Protein AF-A0A380ZWI3-F1 (afdb_monomer)

Nearest PDB structures (foldseek):
  6qzl-assembly1_D  TM=3.560E-01  e=4.349E-01  Homo sapiens
  6m8s-assembly1_M  TM=3.109E-01  e=1.400E+00  Homo sapiens
  6m8s-assembly1_B  TM=2.842E-01  e=1.320E+00  Homo sapiens
  6m8s-assembly1_A  TM=3.270E-01  e=2.822E+00  Homo sapiens

Organism: NCBI:txid1015

Structure (mmCIF, N/CA/C/O backbone):
data_AF-A0A380ZWI3-F1
#
_entry.id   AF-A0A380ZWI3-F1
#
loop_
_atom_site.group_PDB
_atom_site.id
_atom_site.type_symbol
_atom_site.label_atom_id
_atom_site.label_alt_id
_atom_site.label_comp_id
_atom_site.label_asym_id
_atom_site.label_entity_id
_atom_site.label_seq_id
_atom_site.pdbx_PDB_ins_code
_atom_site.Cartn_x
_atom_site.Cartn_y
_atom_site.Cartn_z
_atom_site.occupancy
_atom_site.B_iso_or_equiv
_atom_site.auth_seq_id
_atom_site.auth_comp_id
_atom_site.auth_asym_id
_atom_site.auth_atom_id
_atom_site.pdbx_PDB_model_num
ATOM 1 N N . MET A 1 1 ? -10.426 10.062 2.023 1.00 83.25 1 MET A N 1
ATOM 2 C CA . MET A 1 1 ? -9.039 9.605 2.201 1.00 83.25 1 MET A CA 1
ATOM 3 C C . MET A 1 1 ? -9.000 8.115 1.858 1.00 83.25 1 MET A C 1
ATOM 5 O O . MET A 1 1 ? -9.994 7.435 2.125 1.00 83.25 1 MET A O 1
ATOM 9 N N . ILE A 1 2 ? -7.987 7.664 1.116 1.00 90.75 2 ILE A N 1
ATOM 10 C CA . ILE A 1 2 ? -8.021 6.385 0.390 1.00 90.75 2 ILE A CA 1
ATOM 11 C C . ILE A 1 2 ? -7.850 5.175 1.313 1.00 90.75 2 ILE A C 1
ATOM 13 O O . ILE A 1 2 ? -8.542 4.178 1.139 1.00 90.75 2 ILE A O 1
ATOM 17 N N . ILE A 1 3 ? -7.009 5.259 2.343 1.00 92.19 3 ILE A N 1
ATOM 18 C CA . ILE A 1 3 ? -6.657 4.112 3.191 1.00 92.19 3 ILE A CA 1
ATOM 19 C C . ILE A 1 3 ? -7.866 3.674 4.014 1.00 92.19 3 ILE A C 1
ATOM 21 O O . ILE A 1 3 ? -8.219 2.496 4.008 1.00 92.19 3 ILE A O 1
ATOM 25 N N . LYS A 1 4 ? -8.584 4.618 4.641 1.00 93.38 4 LYS A N 1
ATOM 26 C CA . LYS A 1 4 ? -9.849 4.318 5.339 1.00 93.38 4 LYS A CA 1
ATOM 27 C C . LYS A 1 4 ? -10.883 3.697 4.409 1.00 93.38 4 LYS A C 1
ATOM 29 O O . LYS A 1 4 ? -11.631 2.814 4.826 1.00 93.38 4 LYS A O 1
ATOM 34 N N . LYS A 1 5 ? -10.947 4.168 3.159 1.00 93.56 5 LYS A N 1
ATOM 35 C CA . LYS A 1 5 ? -11.856 3.614 2.153 1.00 93.56 5 LYS A CA 1
ATOM 36 C C . LYS A 1 5 ? -11.500 2.157 1.859 1.00 93.56 5 LYS A C 1
ATOM 38 O O . LYS A 1 5 ? -12.386 1.315 1.961 1.00 93.56 5 LYS A O 1
ATOM 43 N N . LEU A 1 6 ? -10.230 1.864 1.577 1.00 92.06 6 LEU A N 1
ATOM 44 C CA . LEU A 1 6 ? -9.763 0.510 1.275 1.00 92.06 6 LEU A CA 1
ATOM 45 C C . LEU A 1 6 ? -9.996 -0.461 2.442 1.00 92.06 6 LEU A C 1
ATOM 47 O O . LEU A 1 6 ? -10.486 -1.565 2.219 1.00 92.06 6 LEU A O 1
ATOM 51 N N . ILE A 1 7 ? -9.731 -0.028 3.682 1.00 91.88 7 ILE A N 1
ATOM 52 C CA . ILE A 1 7 ? -10.009 -0.815 4.897 1.00 91.88 7 ILE A CA 1
ATOM 53 C C . ILE A 1 7 ? -11.506 -1.126 5.006 1.00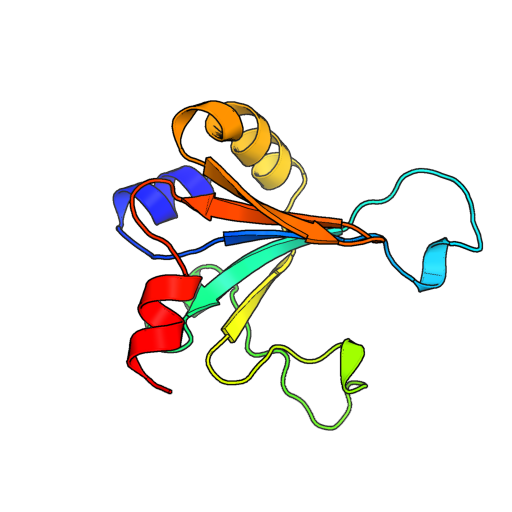 91.88 7 ILE A C 1
ATOM 55 O O . ILE A 1 7 ? -11.890 -2.284 5.166 1.00 91.88 7 ILE A O 1
ATOM 59 N N . ARG A 1 8 ? -12.368 -0.109 4.875 1.00 92.62 8 ARG A N 1
ATOM 60 C CA . ARG A 1 8 ? -13.828 -0.262 4.983 1.00 92.62 8 ARG A CA 1
ATOM 61 C C . ARG A 1 8 ? -14.411 -1.152 3.886 1.00 92.62 8 ARG A C 1
ATOM 63 O O . ARG A 1 8 ? -15.346 -1.900 4.143 1.00 92.62 8 ARG A O 1
ATOM 70 N N . GLU A 1 9 ? -13.884 -1.048 2.672 1.00 90.88 9 GLU A N 1
ATOM 71 C CA . GLU A 1 9 ? -14.289 -1.879 1.530 1.00 90.88 9 GLU A CA 1
ATOM 72 C C . GLU A 1 9 ? -13.697 -3.294 1.603 1.00 90.88 9 GLU A C 1
ATOM 74 O O . GLU A 1 9 ?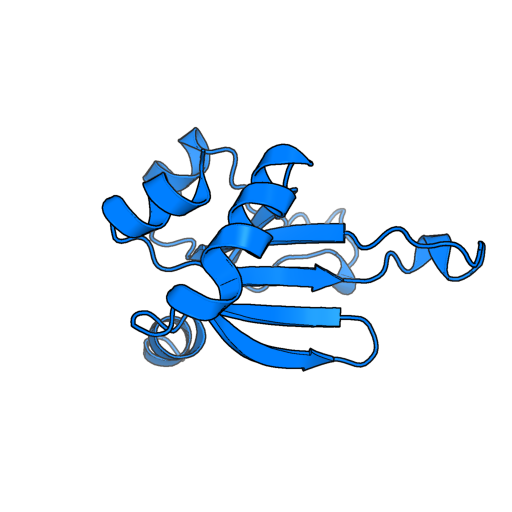 -14.088 -4.174 0.843 1.00 90.88 9 GLU A O 1
ATOM 79 N N . GLY A 1 10 ? -12.814 -3.543 2.571 1.00 87.88 10 GLY A N 1
ATOM 80 C CA . GLY A 1 10 ? -12.297 -4.864 2.871 1.00 87.88 10 GLY A CA 1
ATOM 81 C C . GLY A 1 10 ? -11.203 -5.336 1.919 1.00 87.88 10 GLY A C 1
ATOM 82 O O . GLY A 1 10 ? -10.937 -6.540 1.890 1.00 87.88 10 GLY A O 1
ATOM 83 N N . PHE A 1 11 ? -10.547 -4.431 1.194 1.00 88.94 11 PHE A N 1
ATOM 84 C CA . PHE A 1 11 ? -9.417 -4.784 0.340 1.00 88.94 11 PHE A CA 1
ATOM 85 C C . PHE A 1 11 ? -8.212 -5.233 1.163 1.00 88.94 11 PHE A C 1
ATOM 87 O O . PHE A 1 11 ? -7.943 -4.703 2.243 1.00 88.94 11 PHE A O 1
ATOM 94 N N . CYS A 1 12 ? -7.459 -6.193 0.629 1.00 87.06 12 CYS A N 1
ATOM 95 C CA . CYS A 1 12 ? -6.139 -6.512 1.150 1.00 87.06 12 CYS A CA 1
ATOM 96 C C . CYS A 1 12 ? -5.093 -5.664 0.421 1.00 87.06 12 CYS A C 1
ATOM 98 O O . CYS A 1 12 ? -4.959 -5.739 -0.802 1.00 87.06 12 CYS A O 1
ATOM 100 N N . PHE A 1 13 ? -4.371 -4.841 1.178 1.00 90.06 13 PHE A N 1
ATOM 101 C CA . PHE A 1 13 ? -3.326 -3.976 0.650 1.00 90.06 13 PHE A CA 1
ATOM 102 C C . PHE A 1 13 ? -2.208 -3.772 1.681 1.00 90.06 13 PHE A C 1
ATOM 104 O O . PHE A 1 13 ? -2.369 -4.059 2.870 1.00 90.06 13 PHE A O 1
ATOM 111 N N . ALA A 1 14 ? -1.069 -3.278 1.210 1.00 90.12 14 ALA A N 1
ATOM 112 C CA . ALA A 1 14 ? 0.082 -2.898 2.016 1.00 90.12 14 ALA A CA 1
ATOM 113 C C . ALA A 1 14 ? 0.535 -1.494 1.639 1.00 90.12 14 ALA A C 1
ATOM 115 O O . ALA A 1 14 ? 0.220 -0.981 0.567 1.00 90.12 14 ALA A O 1
ATOM 116 N N . VAL A 1 15 ? 1.307 -0.895 2.534 1.00 90.12 15 VAL A N 1
ATOM 117 C CA . VAL A 1 15 ? 2.029 0.345 2.287 1.00 90.12 15 VAL A CA 1
ATOM 118 C C . VAL A 1 15 ? 3.508 0.010 2.216 1.00 90.12 15 VAL A C 1
ATOM 120 O O . VAL A 1 15 ? 4.075 -0.528 3.169 1.00 90.12 15 VAL A O 1
ATOM 123 N N . MET A 1 16 ? 4.133 0.319 1.088 1.00 87.88 16 MET A N 1
ATOM 124 C CA . MET A 1 16 ? 5.573 0.213 0.915 1.00 87.88 16 MET A CA 1
ATOM 125 C C . MET A 1 16 ? 6.202 1.591 1.009 1.00 87.88 16 MET A C 1
ATOM 127 O O . MET A 1 16 ? 5.711 2.564 0.447 1.00 87.88 16 MET A O 1
ATOM 131 N N . GLN A 1 17 ? 7.309 1.641 1.729 1.00 87.31 17 GLN A N 1
ATOM 132 C CA . GLN A 1 17 ? 8.197 2.777 1.842 1.00 87.31 17 GLN A CA 1
ATOM 133 C C . GLN A 1 17 ? 9.537 2.355 1.248 1.00 87.31 17 GLN A C 1
ATOM 135 O O . GLN A 1 17 ? 10.100 1.362 1.710 1.00 87.31 17 GLN A O 1
ATOM 140 N N . SER A 1 18 ? 10.052 3.090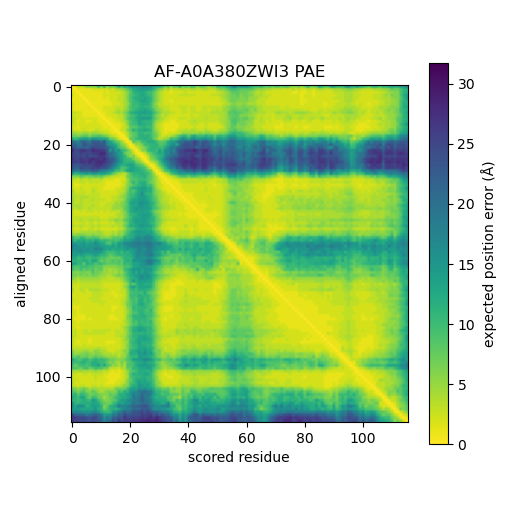 0.268 1.00 74.12 18 SER A N 1
ATOM 141 C CA . SER A 1 18 ? 11.363 2.840 -0.342 1.00 74.12 18 SER A CA 1
ATOM 142 C C . SER A 1 18 ? 12.182 4.128 -0.453 1.00 74.12 18 SER A C 1
ATOM 144 O O . SER A 1 18 ? 11.640 5.235 -0.519 1.00 74.12 18 SER A O 1
ATOM 146 N N . TRP A 1 19 ? 13.510 4.015 -0.459 1.00 63.81 19 TRP A N 1
ATOM 147 C CA . TRP A 1 19 ? 14.383 5.122 -0.848 1.00 63.81 19 TRP A CA 1
ATOM 148 C C . TRP A 1 19 ? 14.620 5.090 -2.358 1.00 63.81 19 TRP A C 1
ATOM 150 O O . TRP A 1 19 ? 14.990 4.067 -2.930 1.00 63.81 19 TRP A O 1
ATOM 160 N N . SER A 1 20 ? 14.439 6.235 -3.013 1.00 52.91 20 SER A N 1
ATOM 161 C CA . SER A 1 20 ? 14.719 6.381 -4.442 1.00 52.91 20 SER A CA 1
ATOM 162 C C . SER A 1 20 ? 16.217 6.169 -4.713 1.00 52.91 20 SER A C 1
ATOM 164 O O . SER A 1 20 ? 17.047 6.991 -4.308 1.00 52.91 20 SER A O 1
ATOM 166 N N . SER A 1 21 ? 16.583 5.093 -5.422 1.00 42.84 21 SER A N 1
ATOM 167 C CA . SER A 1 21 ? 17.985 4.751 -5.742 1.00 42.84 21 SER A CA 1
ATOM 168 C C . SER A 1 21 ? 18.718 5.857 -6.520 1.00 42.84 21 SER A C 1
ATOM 170 O O . SER A 1 21 ? 19.917 6.063 -6.341 1.00 42.84 21 SER A O 1
ATOM 172 N N . LEU A 1 22 ? 17.991 6.656 -7.312 1.00 38.38 22 LEU A N 1
ATOM 173 C CA . LEU A 1 22 ? 18.508 7.833 -8.026 1.00 38.38 22 LEU A CA 1
ATOM 174 C C . LEU A 1 22 ? 18.904 9.000 -7.103 1.00 38.38 22 LEU A C 1
ATOM 176 O O . LEU A 1 22 ? 19.651 9.888 -7.518 1.00 38.38 22 LEU A O 1
ATOM 180 N N . LYS A 1 23 ? 18.412 9.030 -5.860 1.00 41.25 23 LYS A N 1
ATOM 181 C CA . LYS A 1 23 ? 18.637 10.132 -4.911 1.00 41.25 23 LYS A CA 1
ATOM 182 C C . LYS A 1 23 ? 19.558 9.771 -3.748 1.00 41.25 23 LYS A C 1
ATOM 184 O O . LYS A 1 23 ? 19.915 10.678 -3.004 1.00 41.25 23 LYS A O 1
ATOM 189 N N . LEU A 1 24 ? 20.050 8.531 -3.649 1.00 35.47 24 LEU A N 1
ATOM 190 C CA . LEU A 1 24 ? 21.194 8.187 -2.783 1.00 35.47 24 LEU A CA 1
ATOM 191 C C . LEU A 1 24 ? 22.420 9.087 -3.065 1.00 35.47 24 LEU A C 1
ATOM 193 O O . LEU A 1 24 ? 23.188 9.392 -2.160 1.00 35.47 24 LEU A O 1
ATOM 197 N N . ALA A 1 25 ? 22.547 9.617 -4.290 1.00 39.94 25 ALA A N 1
ATOM 198 C CA . ALA A 1 25 ? 23.560 10.609 -4.665 1.00 39.94 25 ALA A CA 1
ATOM 199 C C . ALA A 1 25 ? 23.284 12.051 -4.164 1.00 39.94 25 ALA A C 1
ATOM 201 O O . ALA A 1 25 ? 24.145 12.920 -4.280 1.00 39.94 25 ALA A O 1
ATOM 202 N N . LYS A 1 26 ? 22.091 12.341 -3.628 1.00 34.03 26 LYS A N 1
ATOM 203 C CA . LYS A 1 26 ? 21.660 13.661 -3.132 1.00 34.03 26 LYS A CA 1
ATOM 204 C C . LYS A 1 26 ? 21.063 13.489 -1.733 1.00 34.03 26 LYS A C 1
ATOM 206 O O . LYS A 1 26 ? 19.853 13.363 -1.593 1.00 34.03 26 LYS A O 1
ATOM 211 N N . GLY A 1 27 ? 21.925 13.463 -0.716 1.00 36.91 27 GLY A N 1
ATOM 212 C CA . GLY A 1 27 ? 21.658 13.062 0.676 1.00 36.91 27 GLY A CA 1
ATOM 213 C C . GLY A 1 27 ? 20.592 13.809 1.500 1.00 36.91 27 GLY A C 1
ATOM 214 O O . GLY A 1 27 ? 20.857 14.111 2.655 1.00 36.91 27 GLY 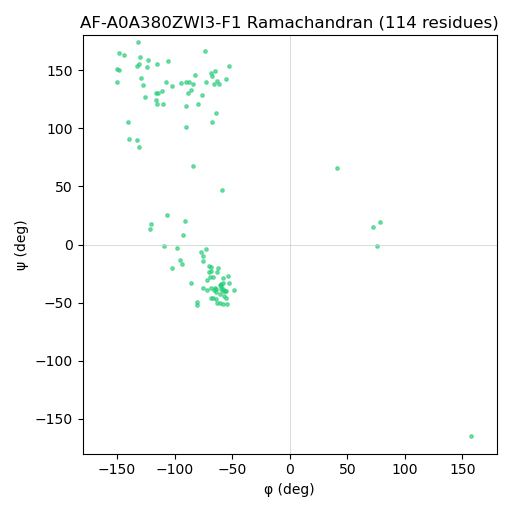A O 1
ATOM 215 N N . TYR A 1 28 ? 19.384 14.060 0.984 1.00 37.78 28 TYR A N 1
ATOM 216 C CA . TYR A 1 28 ? 18.255 14.578 1.765 1.00 37.78 28 TYR A CA 1
ATOM 217 C C . TYR A 1 28 ? 16.910 13.929 1.368 1.00 37.78 28 TYR A C 1
ATOM 219 O O . TYR A 1 28 ? 16.322 14.218 0.326 1.00 37.78 28 TYR A O 1
ATOM 227 N N . THR A 1 29 ? 16.441 13.036 2.250 1.00 48.62 29 THR A N 1
ATOM 228 C CA . THR A 1 29 ? 15.036 12.829 2.667 1.00 48.62 29 THR A CA 1
ATOM 229 C C . THR A 1 29 ? 13.938 12.889 1.597 1.00 48.62 29 THR A C 1
ATOM 231 O O . THR A 1 29 ? 13.055 13.737 1.679 1.00 48.62 29 THR A O 1
ATOM 234 N N . ASN A 1 30 ? 13.906 11.955 0.647 1.00 55.09 30 ASN A N 1
ATOM 235 C CA . ASN A 1 30 ? 12.690 11.709 -0.138 1.00 55.09 30 ASN A CA 1
ATOM 236 C C . ASN A 1 30 ? 12.406 10.209 -0.190 1.00 55.09 30 ASN A C 1
ATOM 238 O O . ASN A 1 30 ? 12.916 9.502 -1.055 1.00 55.09 30 ASN A O 1
ATOM 242 N N . GLN A 1 31 ? 11.637 9.744 0.790 1.00 64.56 31 GLN A N 1
ATOM 243 C CA . GLN A 1 31 ? 11.073 8.399 0.805 1.00 64.56 31 GLN A CA 1
ATOM 244 C C . GLN A 1 31 ? 9.900 8.366 -0.176 1.00 64.56 31 GLN A C 1
ATOM 246 O O . GLN A 1 31 ? 9.027 9.233 -0.105 1.00 64.56 31 GLN A O 1
ATOM 251 N N . GLU A 1 32 ? 9.895 7.393 -1.077 1.00 79.81 32 GLU A N 1
ATOM 252 C CA . GLU A 1 32 ? 8.760 7.085 -1.940 1.00 79.81 32 GLU A CA 1
ATOM 253 C C . GLU A 1 32 ? 7.803 6.176 -1.162 1.00 79.81 32 GLU A C 1
ATOM 255 O O . GLU A 1 32 ? 8.230 5.299 -0.404 1.00 79.81 32 GLU A O 1
ATOM 260 N N . TRP A 1 33 ? 6.506 6.447 -1.286 1.00 87.06 33 TRP A N 1
ATOM 261 C CA . TRP A 1 33 ? 5.453 5.716 -0.593 1.00 87.06 33 TRP A CA 1
ATOM 262 C C . TRP A 1 33 ? 4.455 5.212 -1.621 1.00 87.06 33 TRP A C 1
ATOM 264 O O . TRP A 1 33 ? 3.933 5.995 -2.415 1.00 87.06 33 TRP A O 1
ATOM 274 N N . GLU A 1 34 ? 4.178 3.918 -1.589 1.00 89.19 34 GLU A N 1
ATOM 275 C CA . GLU A 1 34 ? 3.258 3.271 -2.512 1.00 89.19 34 GLU A CA 1
ATOM 276 C C . GLU A 1 34 ? 2.230 2.433 -1.755 1.00 89.19 34 GLU A C 1
ATOM 278 O O . GLU A 1 34 ? 2.542 1.768 -0.763 1.00 89.19 34 GLU A O 1
ATOM 283 N N . LEU A 1 35 ? 1.000 2.425 -2.264 1.00 90.75 35 LEU A N 1
ATOM 284 C CA . LEU A 1 35 ? 0.018 1.408 -1.917 1.00 90.75 35 LEU A CA 1
ATOM 285 C C . LEU A 1 35 ? 0.213 0.211 -2.837 1.00 90.75 35 LEU A C 1
ATOM 287 O O . LEU A 1 35 ? 0.280 0.361 -4.055 1.00 90.75 35 LEU A O 1
ATOM 291 N N . ILE A 1 36 ? 0.241 -0.975 -2.247 1.00 90.19 36 ILE A N 1
ATOM 292 C CA . ILE A 1 36 ? 0.377 -2.254 -2.934 1.00 90.19 36 ILE A CA 1
ATOM 293 C C . ILE A 1 36 ? -0.910 -3.041 -2.737 1.00 90.19 36 ILE A C 1
ATOM 295 O O . ILE A 1 36 ? -1.367 -3.191 -1.610 1.00 90.19 36 ILE A O 1
ATOM 299 N N . GLY A 1 37 ? -1.481 -3.569 -3.814 1.00 88.56 37 GLY A N 1
ATOM 300 C CA . GLY A 1 37 ? -2.672 -4.413 -3.785 1.00 88.56 37 GLY A CA 1
ATOM 301 C C . GLY A 1 37 ? -2.505 -5.681 -4.618 1.00 88.56 37 GLY A C 1
ATOM 302 O O . GLY A 1 37 ? -1.513 -5.860 -5.331 1.00 88.56 37 GLY A O 1
ATOM 303 N N . LEU A 1 38 ? -3.505 -6.558 -4.549 1.00 87.62 38 LEU A N 1
ATOM 304 C CA . LEU A 1 38 ? -3.556 -7.774 -5.355 1.00 87.62 38 LEU A CA 1
ATOM 305 C C . LEU A 1 38 ? -4.206 -7.516 -6.716 1.00 87.62 38 LEU A C 1
ATOM 307 O O . LEU A 1 38 ? -5.241 -6.860 -6.834 1.00 87.62 38 LEU A O 1
ATOM 311 N N . LYS A 1 39 ? -3.642 -8.122 -7.762 1.00 85.81 39 LYS A N 1
ATOM 312 C CA . LYS A 1 39 ? -4.168 -8.058 -9.132 1.00 85.81 39 LYS A CA 1
ATOM 313 C C . LYS A 1 39 ? -5.561 -8.685 -9.265 1.00 85.81 39 LYS A C 1
ATOM 315 O O . LYS A 1 39 ? -6.300 -8.300 -10.167 1.00 85.81 39 LYS A O 1
ATOM 320 N N . ILE A 1 40 ? -5.949 -9.602 -8.372 1.00 87.12 40 ILE A N 1
ATOM 321 C CA . ILE A 1 40 ? -7.312 -10.166 -8.341 1.00 87.12 40 ILE A CA 1
ATOM 322 C C . ILE A 1 40 ? -8.380 -9.074 -8.159 1.00 87.12 40 ILE A C 1
ATOM 324 O O . ILE A 1 40 ? -9.440 -9.134 -8.779 1.00 87.12 40 ILE A O 1
ATOM 328 N N . ASP A 1 41 ? -8.046 -8.010 -7.425 1.00 87.50 41 ASP A N 1
ATOM 329 C CA . ASP A 1 41 ? -8.923 -6.869 -7.155 1.00 87.50 41 ASP A CA 1
ATOM 330 C C . ASP A 1 41 ? -8.745 -5.725 -8.167 1.00 87.50 41 ASP A C 1
ATOM 332 O O . ASP A 1 41 ? -9.327 -4.645 -8.020 1.00 87.50 41 ASP A O 1
AT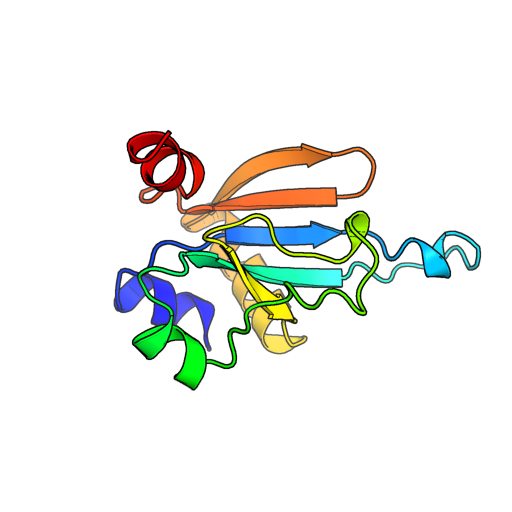OM 336 N N . PHE A 1 42 ? -7.969 -5.940 -9.238 1.00 86.94 42 PHE A N 1
ATOM 337 C CA . PHE A 1 42 ? -7.551 -4.882 -10.162 1.00 86.94 42 PHE A CA 1
ATOM 338 C C . PHE A 1 42 ? -8.719 -4.091 -10.749 1.00 86.94 42 PHE A C 1
ATOM 340 O O . PHE A 1 42 ? -8.643 -2.873 -10.859 1.00 86.94 42 PHE A O 1
ATOM 347 N N . LYS A 1 43 ? -9.834 -4.742 -11.102 1.00 88.69 43 LYS A N 1
ATOM 348 C CA . LYS A 1 43 ? -10.992 -4.039 -11.680 1.00 88.69 43 LYS A CA 1
ATOM 349 C C . LYS A 1 43 ? -11.567 -2.984 -10.725 1.00 88.69 43 LYS A C 1
ATOM 351 O O . LYS A 1 43 ? -12.045 -1.947 -11.189 1.00 88.69 43 LYS A O 1
ATOM 356 N N . ALA A 1 44 ? -11.538 -3.251 -9.421 1.00 89.25 44 ALA A N 1
ATOM 357 C CA . ALA A 1 44 ? -11.981 -2.306 -8.407 1.00 89.25 44 ALA A CA 1
ATOM 358 C C . ALA A 1 44 ? -10.893 -1.263 -8.123 1.00 89.25 44 ALA A C 1
ATOM 360 O O . ALA A 1 44 ? -11.156 -0.065 -8.215 1.00 89.25 44 ALA A O 1
ATOM 361 N N . LEU A 1 45 ? -9.658 -1.714 -7.892 1.00 89.75 45 LEU A N 1
ATOM 362 C CA . LEU A 1 45 ? -8.536 -0.855 -7.509 1.00 89.75 45 LEU A CA 1
ATOM 363 C C . LEU A 1 45 ? -8.045 0.063 -8.641 1.00 89.75 45 LEU A C 1
ATOM 365 O O . LEU A 1 45 ? -7.533 1.145 -8.372 1.00 89.75 45 LEU A O 1
ATOM 369 N N . LYS A 1 46 ? -8.283 -0.278 -9.912 1.00 90.81 46 LYS A N 1
ATOM 370 C CA . LYS A 1 46 ? -7.973 0.596 -11.058 1.00 90.81 46 LYS A CA 1
ATOM 371 C C . LYS A 1 46 ? -8.707 1.938 -10.984 1.00 90.81 46 LYS A C 1
ATOM 373 O O . LYS A 1 46 ? -8.168 2.955 -11.406 1.00 90.81 46 LYS A O 1
ATOM 378 N N . LYS A 1 47 ? -9.930 1.964 -10.440 1.00 89.56 47 LYS A N 1
ATOM 379 C CA . LYS A 1 47 ? -10.685 3.217 -10.233 1.00 89.56 47 LYS A CA 1
ATOM 380 C C . LYS A 1 47 ? -10.024 4.114 -9.192 1.00 89.56 47 LYS A C 1
ATOM 382 O O . LYS A 1 47 ? -10.129 5.330 -9.271 1.00 89.56 47 LYS A O 1
ATOM 387 N N . GLU A 1 48 ? -9.305 3.493 -8.269 1.00 89.56 48 GLU A N 1
ATOM 388 C CA . GLU A 1 48 ? -8.472 4.146 -7.274 1.00 89.56 48 GLU A CA 1
ATOM 389 C C . GLU A 1 48 ? -7.039 4.329 -7.779 1.00 89.56 48 GLU A C 1
ATOM 391 O O . GLU A 1 48 ? -6.141 4.467 -6.965 1.00 89.56 48 GLU A O 1
ATOM 396 N N . GLY A 1 49 ? -6.786 4.297 -9.092 1.00 88.00 49 GLY A N 1
ATOM 397 C CA . GLY A 1 49 ? -5.487 4.600 -9.703 1.00 88.00 49 GLY A CA 1
ATOM 398 C C . GLY A 1 49 ? -4.387 3.554 -9.516 1.00 88.00 49 GLY A C 1
ATOM 399 O O . GLY A 1 49 ? -3.230 3.886 -9.736 1.00 88.00 49 GLY A O 1
ATOM 400 N N . PHE A 1 50 ? -4.707 2.322 -9.105 1.00 89.56 50 PHE A N 1
ATOM 401 C CA . PHE A 1 50 ? -3.723 1.234 -9.094 1.00 89.56 50 PHE A CA 1
ATOM 402 C C . PHE A 1 50 ? -3.410 0.753 -10.509 1.00 89.56 50 PHE A C 1
ATOM 404 O O . PHE A 1 50 ? -4.311 0.559 -11.332 1.00 89.56 50 PHE A O 1
ATOM 411 N N . GLU A 1 51 ? -2.134 0.472 -10.752 1.00 88.19 51 GLU A N 1
ATOM 412 C CA . GLU A 1 51 ? -1.618 0.070 -12.052 1.00 88.19 51 GLU A CA 1
ATOM 413 C C . GLU A 1 51 ? -0.746 -1.186 -11.961 1.00 88.19 51 GLU A C 1
ATOM 415 O O . GLU A 1 51 ? -0.169 -1.531 -10.926 1.00 88.19 51 GLU A O 1
ATOM 420 N N . VAL A 1 52 ? -0.660 -1.898 -13.085 1.00 83.88 52 VAL A N 1
ATOM 421 C CA . VAL A 1 52 ? 0.262 -3.020 -13.251 1.00 83.88 52 VAL A CA 1
ATOM 422 C C . VAL A 1 52 ? 1.572 -2.455 -13.801 1.00 83.88 52 VAL A C 1
ATOM 424 O O . VAL A 1 52 ? 1.677 -2.207 -15.002 1.00 83.88 52 VAL A O 1
ATOM 427 N N . ARG A 1 53 ? 2.590 -2.269 -12.956 1.00 74.75 53 ARG A N 1
ATOM 428 C CA . ARG A 1 53 ? 3.932 -1.867 -13.411 1.00 74.75 53 ARG A CA 1
ATOM 429 C C . ARG A 1 53 ? 4.724 -3.099 -13.857 1.00 74.75 53 ARG A C 1
ATOM 431 O O . ARG A 1 53 ? 5.653 -3.511 -13.184 1.00 74.75 53 ARG A O 1
ATOM 438 N N . SER A 1 54 ? 4.332 -3.750 -14.952 1.00 67.50 54 SER A N 1
ATOM 439 C CA . SER A 1 54 ? 5.007 -4.970 -15.448 1.00 67.50 54 SER A CA 1
ATOM 440 C C . SER A 1 54 ? 5.556 -4.844 -16.870 1.00 67.50 54 SER A C 1
ATOM 442 O O . SER A 1 54 ? 5.873 -5.859 -17.488 1.00 67.50 54 SER A O 1
ATOM 444 N N . ASP A 1 55 ? 5.625 -3.629 -17.417 1.00 67.25 55 ASP A N 1
ATOM 445 C CA . ASP A 1 55 ? 6.090 -3.402 -18.786 1.00 67.25 55 ASP A CA 1
ATOM 446 C C . ASP A 1 55 ? 7.546 -3.873 -18.962 1.00 67.25 55 ASP A C 1
ATOM 448 O O . ASP A 1 55 ? 8.413 -3.649 -18.113 1.00 67.25 55 ASP A O 1
ATOM 452 N N . HIS A 1 56 ? 7.814 -4.521 -20.095 1.00 60.94 56 HIS A N 1
ATOM 453 C CA . HIS A 1 56 ? 9.151 -4.923 -20.505 1.00 60.94 56 HIS A CA 1
ATOM 454 C C . HIS A 1 56 ? 10.099 -3.734 -20.714 1.00 60.94 56 HIS A C 1
ATOM 456 O O . HIS A 1 56 ? 11.313 -3.929 -20.644 1.00 60.94 56 HIS A O 1
ATOM 462 N N . SER A 1 57 ? 9.567 -2.524 -20.921 1.00 65.38 57 SER A N 1
ATOM 463 C CA . SER A 1 57 ? 10.344 -1.278 -20.967 1.00 65.38 57 SER A CA 1
ATOM 464 C C . SER A 1 57 ? 10.946 -0.875 -19.609 1.00 65.38 57 SER A C 1
ATOM 466 O O . SER A 1 57 ? 11.954 -0.172 -19.577 1.00 65.38 57 SER A O 1
ATOM 468 N N . LEU A 1 58 ? 10.384 -1.357 -18.492 1.00 62.69 58 LEU A N 1
ATOM 469 C CA . LEU A 1 58 ? 10.893 -1.114 -17.140 1.00 62.69 58 LEU A CA 1
ATOM 470 C C . LEU A 1 58 ? 12.034 -2.078 -16.811 1.00 62.69 58 LEU A C 1
ATOM 472 O O . LEU A 1 58 ? 12.003 -3.251 -17.210 1.00 62.69 58 LEU A O 1
ATOM 476 N N . ARG A 1 59 ? 13.026 -1.634 -16.029 1.00 60.44 59 ARG A N 1
ATOM 477 C CA . ARG A 1 59 ? 14.053 -2.544 -15.501 1.00 60.44 59 ARG A CA 1
ATOM 478 C C . ARG A 1 59 ? 13.393 -3.548 -14.552 1.00 60.44 59 ARG A C 1
ATOM 480 O O . ARG A 1 59 ? 12.432 -3.191 -13.881 1.00 60.44 59 ARG A O 1
ATOM 487 N N . PRO A 1 60 ? 13.906 -4.784 -14.421 1.00 59.72 60 PRO A N 1
ATOM 488 C CA . PRO A 1 60 ? 13.315 -5.779 -13.521 1.00 59.72 60 PRO A CA 1
ATOM 489 C C . PRO A 1 60 ? 13.113 -5.289 -12.080 1.00 59.72 60 PRO A C 1
ATOM 491 O O . PRO A 1 60 ? 12.131 -5.655 -11.452 1.00 59.72 60 PRO A O 1
ATOM 494 N N . ILE A 1 61 ? 14.003 -4.422 -11.587 1.00 61.72 61 ILE A N 1
ATOM 495 C CA . ILE A 1 61 ? 13.906 -3.812 -10.251 1.00 61.72 61 ILE A CA 1
ATOM 496 C C . ILE A 1 61 ? 12.766 -2.787 -10.114 1.00 61.72 61 ILE A C 1
ATOM 498 O O . ILE A 1 61 ? 12.352 -2.474 -9.008 1.00 61.72 61 ILE A O 1
ATOM 502 N N . GLU A 1 62 ? 12.256 -2.272 -11.231 1.00 59.6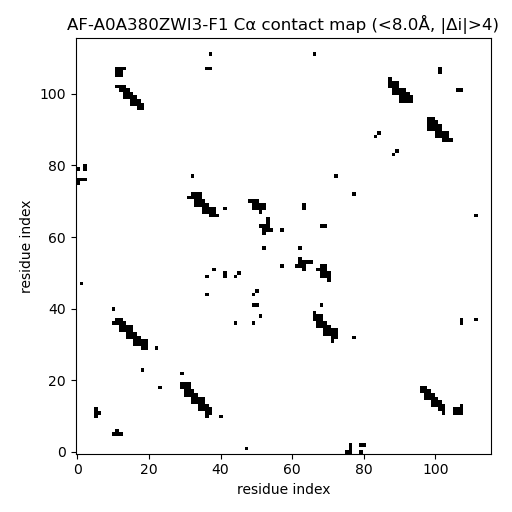2 62 GLU A N 1
ATOM 503 C CA . GLU A 1 62 ? 11.160 -1.295 -11.304 1.00 59.62 62 GLU A CA 1
ATOM 504 C C . GLU A 1 62 ? 9.811 -1.972 -11.583 1.00 59.62 62 GLU A C 1
ATOM 506 O O . GLU A 1 62 ? 8.783 -1.298 -11.657 1.00 59.62 62 GLU A O 1
ATOM 511 N N . ARG A 1 63 ? 9.804 -3.298 -11.786 1.00 66.44 63 ARG A N 1
ATO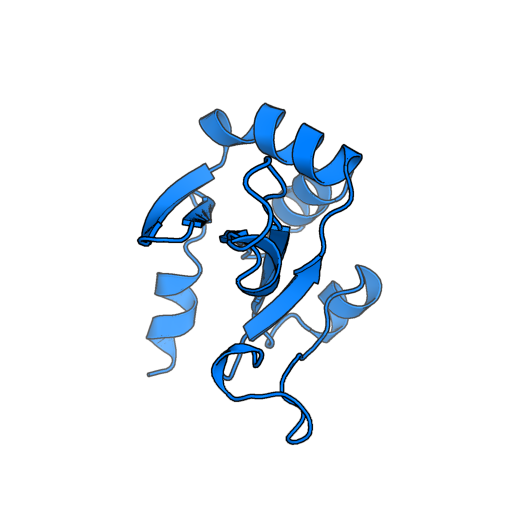M 512 C CA . ARG A 1 63 ? 8.589 -4.053 -12.077 1.00 66.44 63 ARG A CA 1
ATOM 513 C C . ARG A 1 63 ? 7.942 -4.554 -10.794 1.00 66.44 63 ARG A C 1
ATOM 515 O O . ARG A 1 63 ? 8.611 -5.078 -9.906 1.00 66.44 63 ARG A O 1
ATOM 522 N N . ASN A 1 64 ? 6.618 -4.490 -10.757 1.00 70.69 64 ASN A N 1
ATOM 523 C CA . ASN A 1 64 ? 5.835 -5.191 -9.755 1.00 70.69 64 ASN A CA 1
ATOM 524 C C . ASN A 1 64 ? 6.032 -6.705 -9.925 1.00 70.69 64 ASN A C 1
ATOM 526 O O . ASN A 1 64 ? 6.041 -7.193 -11.064 1.00 70.69 64 ASN A O 1
ATOM 530 N N . PRO A 1 65 ? 6.128 -7.462 -8.819 1.00 73.94 65 PRO A N 1
ATOM 531 C CA . PRO A 1 65 ? 5.988 -8.908 -8.866 1.00 73.94 65 PRO A CA 1
ATOM 532 C C . PRO A 1 65 ? 4.691 -9.314 -9.575 1.00 73.94 65 PRO A C 1
ATOM 534 O O . PRO A 1 65 ? 3.704 -8.569 -9.593 1.00 73.94 65 PRO A O 1
ATOM 537 N N . GLU A 1 66 ? 4.677 -10.512 -10.155 1.00 76.31 66 GLU A N 1
ATOM 538 C CA . GLU A 1 66 ? 3.456 -11.049 -10.748 1.00 76.31 66 GLU A CA 1
ATOM 539 C C . GLU A 1 66 ? 2.322 -11.073 -9.711 1.00 76.31 66 GLU A C 1
ATOM 541 O O . GLU A 1 66 ? 2.551 -11.273 -8.528 1.00 76.31 66 GLU A O 1
ATOM 546 N N . GLY A 1 67 ? 1.087 -10.787 -10.127 1.00 78.25 67 GLY A N 1
ATOM 547 C CA . GLY A 1 67 ? -0.054 -10.741 -9.204 1.00 78.25 67 GLY A CA 1
ATOM 548 C C . GLY A 1 67 ? -0.130 -9.496 -8.308 1.00 78.25 67 GLY A C 1
ATOM 549 O O . GLY A 1 67 ? -1.120 -9.352 -7.592 1.00 78.25 67 GLY A O 1
ATOM 550 N N . ILE A 1 68 ? 0.830 -8.569 -8.392 1.00 84.25 68 ILE A N 1
ATOM 551 C CA . ILE A 1 68 ? 0.853 -7.323 -7.617 1.00 84.25 68 ILE A CA 1
ATOM 552 C C . ILE A 1 68 ? 0.547 -6.102 -8.495 1.00 84.25 68 ILE A C 1
ATOM 554 O O . ILE A 1 68 ? 1.008 -5.973 -9.631 1.00 84.25 68 ILE A O 1
ATOM 558 N N . ILE A 1 69 ? -0.231 -5.175 -7.941 1.00 86.38 69 ILE A N 1
ATOM 559 C CA . ILE A 1 69 ? -0.492 -3.846 -8.501 1.00 86.38 69 ILE A CA 1
ATOM 560 C C . ILE A 1 69 ? -0.110 -2.781 -7.482 1.00 86.38 69 ILE A C 1
ATOM 562 O O . ILE A 1 69 ? -0.159 -3.032 -6.278 1.00 86.38 69 ILE A O 1
ATOM 566 N N . SER A 1 70 ? 0.257 -1.596 -7.951 1.00 88.31 70 SER A N 1
ATOM 567 C CA . SER A 1 70 ? 0.683 -0.515 -7.067 1.00 88.31 70 SER A CA 1
ATOM 568 C C . SER A 1 70 ? 0.238 0.850 -7.567 1.00 88.31 70 SER A C 1
ATOM 570 O O . SER A 1 70 ? -0.158 1.009 -8.724 1.00 88.31 70 SER A O 1
ATOM 572 N N . ARG A 1 71 ? 0.275 1.830 -6.668 1.00 88.62 71 ARG A N 1
ATOM 573 C CA . ARG A 1 71 ? 0.215 3.253 -6.997 1.00 88.62 71 ARG A CA 1
ATOM 574 C C . ARG A 1 71 ? 1.011 4.066 -5.998 1.00 88.62 71 ARG A C 1
ATOM 576 O O . ARG A 1 71 ? 1.074 3.716 -4.820 1.00 88.62 71 ARG A O 1
ATOM 583 N N . GLU A 1 72 ? 1.540 5.185 -6.460 1.00 89.50 72 GLU A N 1
ATOM 584 C CA . GLU A 1 72 ? 2.184 6.171 -5.601 1.00 89.50 72 GLU A CA 1
ATOM 585 C C . GLU A 1 72 ? 1.152 6.863 -4.697 1.00 89.50 72 GLU A C 1
ATOM 587 O O . GLU A 1 72 ? -0.019 7.041 -5.059 1.00 89.50 72 GLU A O 1
ATOM 592 N N . MET A 1 73 ? 1.594 7.224 -3.494 1.00 89.62 73 MET A N 1
ATOM 593 C CA . MET A 1 73 ? 0.781 7.914 -2.500 1.00 89.62 73 MET A CA 1
ATOM 594 C C . MET A 1 73 ? 0.971 9.428 -2.576 1.00 89.62 73 MET A C 1
ATOM 596 O O . MET A 1 73 ? 2.093 9.926 -2.679 1.00 89.62 73 MET A O 1
ATOM 600 N N . SER A 1 74 ? -0.123 10.177 -2.437 1.00 89.50 74 SER A N 1
ATOM 601 C CA . SER A 1 74 ? -0.061 11.624 -2.221 1.00 89.50 74 SER A CA 1
ATOM 602 C C . SER A 1 74 ? 0.402 11.962 -0.798 1.00 89.50 74 SER A C 1
ATOM 604 O O . SER A 1 74 ? 0.395 11.127 0.110 1.00 89.50 74 SER A O 1
ATOM 606 N N . PHE A 1 75 ? 0.762 13.226 -0.563 1.00 87.81 75 PHE A N 1
ATOM 607 C CA . PHE A 1 75 ? 1.141 13.705 0.768 1.00 87.81 75 PHE A CA 1
ATOM 608 C C . PHE A 1 75 ? 0.029 13.497 1.813 1.00 87.81 75 PHE A C 1
ATOM 610 O O . PHE A 1 75 ? 0.298 13.094 2.947 1.00 87.81 75 PHE A O 1
ATOM 617 N N . GLU A 1 76 ? -1.227 13.729 1.434 1.00 90.81 76 GLU A N 1
ATOM 618 C CA . GLU A 1 76 ? -2.400 13.520 2.284 1.00 90.81 76 GLU A CA 1
ATOM 619 C C . GLU A 1 76 ? -2.607 12.040 2.613 1.00 90.81 76 GLU A C 1
ATOM 621 O O . GLU A 1 76 ? -2.945 11.710 3.747 1.00 90.81 76 GLU A O 1
ATOM 626 N N . GLU A 1 77 ? -2.368 11.150 1.649 1.00 92.25 77 GLU A N 1
ATOM 627 C CA . GLU A 1 77 ? -2.459 9.698 1.837 1.00 92.25 77 GLU A CA 1
ATOM 628 C C . GLU A 1 77 ? -1.342 9.198 2.767 1.00 92.25 77 GLU A C 1
ATOM 630 O O . GLU A 1 77 ? -1.581 8.359 3.635 1.00 92.25 77 GLU A O 1
ATOM 635 N N . ILE A 1 78 ? -0.135 9.766 2.666 1.00 92.06 78 ILE A N 1
ATOM 636 C CA . ILE A 1 78 ? 0.970 9.488 3.600 1.00 92.06 78 ILE A CA 1
ATOM 637 C C . ILE A 1 78 ? 0.616 9.969 5.011 1.00 92.06 78 ILE A C 1
ATOM 639 O O . ILE A 1 78 ? 0.918 9.288 5.995 1.00 92.06 78 ILE A O 1
ATOM 643 N N . ARG A 1 79 ? -0.021 11.139 5.137 1.00 92.69 79 ARG A N 1
ATOM 644 C CA . ARG A 1 79 ? -0.484 11.639 6.438 1.00 92.69 79 ARG A CA 1
ATOM 645 C C . ARG A 1 79 ? -1.550 10.721 7.029 1.00 92.69 79 ARG A C 1
ATOM 647 O O . ARG A 1 79 ? -1.418 10.324 8.183 1.00 92.69 79 ARG A O 1
ATOM 654 N N . GLU A 1 80 ? -2.541 10.334 6.227 1.00 95.50 80 GLU A N 1
ATOM 655 C CA . GLU A 1 80 ? -3.570 9.366 6.613 1.00 95.50 80 GLU A CA 1
ATOM 656 C C . GLU A 1 80 ? -2.942 8.054 7.091 1.00 95.50 80 GLU A C 1
ATOM 658 O O . GLU A 1 80 ? -3.315 7.541 8.144 1.00 95.50 80 GLU A O 1
ATOM 663 N N . PHE A 1 81 ? -1.963 7.526 6.355 1.00 94.75 81 PHE A N 1
ATOM 664 C CA . PHE A 1 81 ? -1.266 6.311 6.753 1.00 94.75 81 PHE A CA 1
ATOM 665 C C . PHE A 1 81 ? -0.626 6.470 8.127 1.00 94.75 81 PHE A C 1
ATOM 667 O O . PHE A 1 81 ? -0.858 5.643 8.999 1.00 94.75 81 PHE A O 1
ATOM 674 N N . LYS A 1 82 ? 0.148 7.539 8.343 1.00 93.00 82 LYS A N 1
ATOM 675 C CA . LYS A 1 82 ? 0.845 7.780 9.615 1.00 93.00 82 LYS A CA 1
ATOM 676 C C . LYS A 1 82 ? -0.116 7.887 10.799 1.00 93.00 82 LYS A C 1
ATOM 678 O O . LYS A 1 82 ? 0.213 7.377 11.865 1.00 93.00 82 LYS A O 1
ATOM 683 N N . GLU A 1 83 ? -1.280 8.505 10.605 1.00 95.56 83 GLU A N 1
ATOM 684 C CA . GLU A 1 83 ? -2.340 8.596 11.620 1.00 95.56 83 GLU A CA 1
ATOM 685 C C . GLU A 1 83 ? -2.923 7.213 11.970 1.00 95.56 83 GLU A C 1
ATOM 687 O O . GLU A 1 83 ? -3.220 6.947 13.131 1.00 95.56 83 GLU A O 1
ATOM 692 N N . LEU A 1 84 ? -3.063 6.322 10.984 1.00 94.38 84 LEU A N 1
ATOM 693 C CA . LEU A 1 84 ? -3.706 5.007 11.135 1.00 94.38 84 LEU A CA 1
ATOM 694 C C . LEU A 1 84 ? -2.731 3.860 11.404 1.00 94.38 84 LEU A C 1
ATOM 696 O O . LEU A 1 84 ? -3.155 2.757 11.754 1.00 94.38 84 LEU A O 1
ATOM 700 N N . LYS A 1 85 ? -1.434 4.099 11.213 1.00 93.31 85 LYS A N 1
ATOM 701 C CA . LYS A 1 85 ? -0.392 3.072 11.170 1.00 93.31 85 LYS A CA 1
ATOM 702 C C . LYS A 1 85 ? -0.405 2.191 12.414 1.00 93.31 85 LYS A C 1
ATOM 704 O O . LYS A 1 85 ? -0.450 0.974 12.296 1.00 93.31 85 LYS A O 1
ATOM 709 N N . GLU A 1 86 ? -0.392 2.799 13.596 1.00 93.62 86 GLU A N 1
ATOM 710 C CA . GLU A 1 86 ? -0.304 2.061 14.862 1.00 93.62 86 GLU A CA 1
ATOM 711 C C . GLU A 1 86 ? -1.576 1.254 15.163 1.00 93.62 86 GLU A C 1
ATOM 713 O O . GLU A 1 86 ? -1.514 0.208 15.810 1.00 93.62 86 GLU A O 1
ATOM 718 N N . GLU A 1 87 ? -2.734 1.696 14.666 1.00 94.94 87 GLU A N 1
ATOM 719 C CA . GLU A 1 87 ? -4.017 1.024 14.878 1.00 94.94 87 GLU A CA 1
ATOM 720 C C . GLU A 1 87 ? -4.191 -0.156 13.915 1.00 94.94 87 GLU A C 1
ATOM 722 O O . GLU A 1 87 ? -4.404 -1.284 14.365 1.00 94.94 87 GLU A O 1
ATOM 727 N N . TYR A 1 88 ? -4.008 0.070 12.612 1.00 94.06 88 TYR A N 1
ATOM 728 C CA . TYR A 1 88 ? -4.394 -0.884 11.565 1.00 94.06 88 TYR A CA 1
ATOM 729 C C . TYR A 1 88 ? -3.237 -1.684 10.973 1.00 94.06 88 TYR A C 1
ATOM 731 O O . TYR A 1 88 ? -3.477 -2.748 10.402 1.00 94.06 88 TYR A O 1
ATOM 739 N N . PHE A 1 89 ? -1.996 -1.212 11.101 1.00 94.12 89 PHE A N 1
ATOM 740 C CA . PHE A 1 89 ? -0.862 -1.778 10.378 1.00 94.12 89 PHE A CA 1
ATOM 741 C C . PHE A 1 89 ? 0.175 -2.426 11.294 1.00 94.12 89 PHE A C 1
ATOM 743 O O . PHE A 1 89 ? 0.332 -2.098 12.469 1.00 94.12 89 PHE A O 1
ATOM 750 N N . ILE A 1 90 ? 0.908 -3.366 10.716 1.00 93.56 90 ILE A N 1
ATOM 751 C CA . ILE A 1 90 ? 2.057 -4.052 11.296 1.00 93.56 90 ILE A CA 1
ATOM 752 C C . ILE A 1 90 ? 3.209 -3.930 10.302 1.00 93.56 90 ILE A C 1
ATOM 754 O O . ILE A 1 90 ? 3.024 -4.114 9.098 1.00 93.56 90 ILE A O 1
ATOM 758 N N . LYS A 1 91 ? 4.417 -3.643 10.802 1.00 91.75 91 LYS A N 1
ATOM 759 C CA . LYS A 1 91 ? 5.629 -3.719 9.983 1.00 91.75 91 LYS A CA 1
ATOM 760 C C . LYS A 1 91 ? 5.876 -5.190 9.633 1.00 91.75 91 LYS A C 1
ATOM 762 O O . LYS A 1 91 ? 6.279 -5.970 10.491 1.00 91.75 91 LYS A O 1
ATOM 767 N N . ALA A 1 92 ? 5.606 -5.564 8.388 1.00 84.06 92 ALA A N 1
ATOM 768 C CA . ALA A 1 92 ? 5.726 -6.937 7.906 1.00 84.06 92 ALA A CA 1
ATOM 769 C C . ALA A 1 92 ? 7.153 -7.267 7.453 1.00 84.06 92 ALA A C 1
ATOM 771 O O . ALA A 1 92 ? 7.607 -8.404 7.592 1.00 84.06 92 ALA A O 1
ATOM 772 N N . LYS A 1 93 ? 7.868 -6.275 6.907 1.00 79.69 93 LYS A N 1
ATOM 773 C CA . LYS A 1 93 ? 9.253 -6.425 6.460 1.00 79.69 93 LYS A CA 1
ATOM 774 C C . LYS A 1 93 ? 10.011 -5.111 6.595 1.00 79.69 93 LYS A C 1
ATOM 776 O O . LYS A 1 93 ? 9.486 -4.054 6.262 1.00 79.69 93 LYS A O 1
ATOM 781 N N . GLU A 1 94 ? 11.255 -5.204 7.036 1.00 80.44 94 GLU A N 1
ATOM 782 C CA . GLU A 1 94 ? 12.245 -4.132 6.969 1.00 80.44 94 GLU A CA 1
ATOM 783 C C . GLU A 1 94 ? 13.300 -4.551 5.945 1.00 80.44 94 GLU A C 1
ATOM 785 O O . GLU A 1 94 ? 13.728 -5.708 5.928 1.00 80.44 94 GLU A O 1
ATOM 790 N N . ILE A 1 95 ? 13.641 -3.650 5.033 1.00 70.75 95 ILE A N 1
ATOM 791 C CA . ILE A 1 95 ? 14.684 -3.842 4.024 1.00 70.75 95 ILE A CA 1
ATOM 792 C C . ILE A 1 95 ? 15.710 -2.720 4.178 1.00 70.75 95 ILE A C 1
ATOM 794 O O . ILE A 1 95 ? 15.400 -1.678 4.749 1.00 70.75 95 ILE A O 1
ATOM 798 N N . GLU A 1 96 ? 16.926 -2.940 3.676 1.00 67.44 96 GLU A N 1
ATOM 799 C CA . GLU A 1 96 ? 18.021 -1.958 3.738 1.00 67.44 96 GLU A CA 1
ATOM 800 C C . GLU A 1 96 ? 17.558 -0.570 3.274 1.00 67.44 96 GLU A C 1
ATOM 802 O O . GLU A 1 96 ? 17.826 0.432 3.934 1.00 67.44 96 GLU A O 1
ATOM 807 N N . ASP A 1 97 ? 16.728 -0.552 2.227 1.00 69.06 97 ASP A N 1
ATOM 808 C CA . ASP A 1 97 ? 16.221 0.670 1.630 1.00 69.06 97 ASP A CA 1
ATOM 809 C C . ASP A 1 97 ? 14.737 0.979 1.929 1.00 69.06 97 ASP A C 1
ATOM 811 O O . ASP A 1 97 ? 14.093 1.674 1.140 1.00 69.06 97 ASP A O 1
ATOM 815 N N . GLY A 1 98 ? 14.146 0.499 3.032 1.00 77.94 98 GLY A N 1
ATOM 816 C CA . GLY A 1 98 ? 12.713 0.725 3.250 1.00 77.94 98 GLY A CA 1
ATOM 817 C C . GLY A 1 98 ? 11.969 -0.221 4.189 1.00 77.94 98 GLY A C 1
ATOM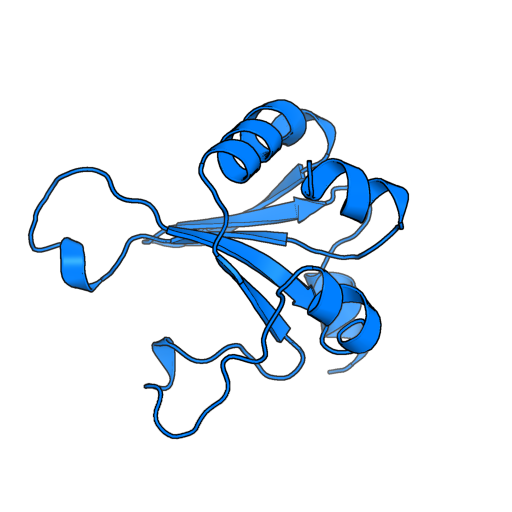 818 O O . GLY A 1 98 ? 12.546 -0.985 4.959 1.00 77.94 98 GLY A O 1
ATOM 819 N N . ALA A 1 99 ? 10.639 -0.177 4.120 1.00 85.56 99 ALA A N 1
ATOM 820 C CA . ALA A 1 99 ? 9.761 -1.020 4.926 1.00 85.56 99 ALA A CA 1
ATOM 821 C C . ALA A 1 99 ? 8.438 -1.323 4.214 1.00 85.56 99 ALA A C 1
ATOM 823 O O . ALA A 1 99 ? 7.930 -0.516 3.440 1.00 85.56 99 ALA A O 1
ATOM 824 N N . ILE A 1 100 ? 7.855 -2.479 4.526 1.00 86.31 100 ILE A N 1
ATOM 825 C CA . ILE A 1 100 ? 6.514 -2.872 4.087 1.00 86.31 100 ILE A CA 1
ATOM 826 C C . ILE A 1 100 ? 5.625 -3.011 5.317 1.00 86.31 100 ILE A C 1
ATOM 828 O O . ILE A 1 100 ? 5.974 -3.697 6.284 1.00 86.31 100 ILE A O 1
ATOM 832 N N . TRP A 1 101 ? 4.462 -2.376 5.254 1.00 91.81 101 TRP A N 1
ATOM 833 C CA . TRP A 1 101 ? 3.444 -2.367 6.292 1.00 91.81 101 TRP A CA 1
ATOM 834 C C . TRP A 1 101 ? 2.186 -3.054 5.772 1.00 91.81 101 TRP A C 1
ATOM 836 O O . TRP A 1 101 ? 1.612 -2.620 4.778 1.00 91.81 101 TRP A O 1
ATOM 846 N N . GLU A 1 102 ? 1.749 -4.113 6.443 1.00 91.94 102 GLU A N 1
ATOM 847 C CA . GLU A 1 102 ? 0.524 -4.845 6.104 1.00 91.94 102 GLU A CA 1
ATOM 848 C C . GLU A 1 102 ? -0.580 -4.536 7.115 1.00 91.94 102 GLU A C 1
ATOM 850 O O . GLU A 1 102 ? -0.297 -4.140 8.248 1.00 91.94 102 GLU A O 1
ATOM 855 N N . LEU A 1 103 ? -1.838 -4.744 6.723 1.00 91.25 103 LEU A N 1
ATOM 856 C CA . LEU A 1 103 ? -2.954 -4.708 7.665 1.00 91.25 103 LEU A CA 1
ATOM 857 C C . LEU A 1 103 ? -2.840 -5.863 8.671 1.00 91.25 103 LEU A C 1
ATOM 859 O O . LEU A 1 103 ? -2.551 -7.002 8.300 1.00 91.25 103 LEU A O 1
ATOM 863 N N . LYS A 1 104 ? -3.109 -5.584 9.950 1.00 90.00 104 LYS A N 1
ATOM 864 C CA . LYS A 1 104 ? -3.035 -6.580 11.038 1.00 90.00 104 LYS A CA 1
ATOM 865 C C . LYS A 1 104 ? -3.983 -7.761 10.834 1.00 90.00 104 LYS A C 1
ATOM 867 O O . LYS A 1 104 ? -3.652 -8.885 11.204 1.00 90.00 104 LYS A O 1
ATOM 872 N N . ASP A 1 105 ? -5.155 -7.504 10.267 1.00 85.44 105 ASP A N 1
ATOM 873 C CA . ASP A 1 105 ? -6.218 -8.480 10.034 1.00 85.44 105 ASP A CA 1
ATOM 874 C C . ASP A 1 105 ? -6.161 -9.120 8.635 1.00 85.44 105 ASP A C 1
ATOM 876 O O . ASP A 1 105 ? -6.755 -10.178 8.422 1.00 85.44 105 ASP A O 1
ATOM 880 N N . LYS A 1 106 ? -5.426 -8.519 7.688 1.00 79.06 106 LYS A N 1
ATOM 881 C CA . LYS A 1 106 ? -5.334 -8.961 6.287 1.00 79.06 106 LYS A CA 1
ATOM 882 C C . LYS A 1 106 ? -3.908 -8.855 5.755 1.00 79.06 106 LYS A C 1
ATOM 884 O O . LYS A 1 106 ? -3.506 -7.849 5.176 1.00 79.06 106 LYS A O 1
ATOM 889 N N . SER A 1 107 ? -3.164 -9.946 5.904 1.00 73.25 107 SER A N 1
ATOM 890 C CA . SER A 1 107 ? -1.805 -10.059 5.375 1.00 73.25 107 SER A CA 1
ATOM 891 C C . SER A 1 107 ? -1.816 -10.372 3.879 1.00 73.25 107 SER A C 1
ATOM 893 O O . SER A 1 107 ? -2.303 -11.426 3.458 1.00 73.25 107 SER A O 1
ATOM 895 N N . LEU A 1 108 ? -1.205 -9.481 3.097 1.00 70.69 108 LEU A N 1
ATOM 896 C CA . LEU A 1 108 ? -0.938 -9.679 1.672 1.00 70.69 108 LEU A CA 1
ATOM 897 C C . LEU A 1 108 ? -0.116 -10.947 1.445 1.00 70.69 108 LEU A C 1
ATOM 899 O O . LEU A 1 108 ? -0.464 -11.755 0.590 1.00 70.69 108 LEU A O 1
ATOM 903 N N . LYS A 1 109 ? 0.923 -11.169 2.259 1.00 65.75 109 LYS A N 1
ATOM 904 C CA . LYS A 1 109 ? 1.760 -12.372 2.188 1.00 65.75 109 LYS A CA 1
ATOM 905 C C . LYS A 1 109 ? 0.963 -13.671 2.317 1.00 65.75 109 LYS A C 1
ATOM 907 O O . LYS A 1 109 ? 1.266 -14.624 1.607 1.00 65.75 109 LYS A O 1
ATOM 912 N N . LYS A 1 110 ? -0.039 -13.735 3.203 1.00 61.22 110 LYS A N 1
ATOM 913 C CA . LYS A 1 110 ? -0.869 -14.945 3.359 1.00 61.22 110 LYS A CA 1
ATOM 914 C C . LYS A 1 110 ? -1.707 -15.219 2.112 1.00 61.22 110 LYS A C 1
ATOM 916 O O . LYS A 1 110 ? -1.697 -16.337 1.621 1.00 61.22 110 LYS A O 1
ATOM 921 N N . LEU A 1 111 ? -2.356 -14.189 1.574 1.00 58.75 111 LEU A N 1
ATOM 922 C CA . LEU A 1 111 ? -3.213 -14.317 0.391 1.00 58.75 111 LEU A CA 1
ATOM 923 C C . LEU A 1 111 ? -2.415 -14.540 -0.902 1.00 58.75 111 LEU A C 1
ATOM 925 O O . LEU A 1 111 ? -2.880 -15.214 -1.816 1.00 58.75 111 LEU A O 1
ATOM 929 N N . TYR A 1 112 ? -1.197 -14.007 -0.968 1.00 62.09 112 TYR A N 1
ATOM 930 C CA . TYR A 1 112 ? -0.274 -14.252 -2.071 1.00 62.09 112 TYR A CA 1
ATOM 931 C C . TYR A 1 112 ? 0.299 -15.682 -2.031 1.00 62.09 112 TYR A C 1
ATOM 933 O O . TYR A 1 112 ? 0.387 -16.335 -3.067 1.00 62.09 112 TYR A O 1
ATOM 941 N N . ASN A 1 113 ? 0.620 -16.204 -0.840 1.00 55.78 113 ASN A N 1
ATOM 942 C CA . ASN A 1 113 ? 1.160 -17.557 -0.654 1.00 55.78 113 ASN A CA 1
ATOM 943 C C . ASN A 1 113 ? 0.128 -18.691 -0.792 1.00 55.78 113 ASN A C 1
ATOM 945 O O . ASN A 1 113 ? 0.538 -19.837 -0.917 1.00 55.78 113 ASN A O 1
ATOM 949 N N . GLU A 1 114 ? -1.181 -18.423 -0.784 1.00 44.06 114 GLU A N 1
ATOM 950 C CA . GLU A 1 114 ? -2.199 -19.448 -1.092 1.00 44.06 114 GLU A CA 1
ATOM 951 C C . GLU A 1 114 ? -2.255 -19.814 -2.593 1.00 44.06 114 GLU A C 1
ATOM 953 O O . GLU A 1 114 ? -2.986 -20.725 -2.970 1.00 44.06 114 GLU A O 1
ATOM 958 N N . ASN A 1 115 ? -1.465 -19.147 -3.449 1.00 36.59 115 ASN A N 1
ATOM 959 C CA . ASN A 1 115 ? -1.393 -19.394 -4.896 1.00 36.59 115 ASN A CA 1
ATOM 960 C C . ASN A 1 115 ? 0.015 -19.788 -5.410 1.00 36.59 115 ASN A C 1
ATOM 962 O O . ASN A 1 115 ? 0.249 -19.690 -6.616 1.00 36.59 115 ASN A O 1
ATOM 966 N N . TYR A 1 116 ? 0.939 -20.217 -4.535 1.00 37.09 116 TYR A N 1
ATOM 967 C CA . TYR A 1 116 ? 2.263 -20.761 -4.905 1.00 37.09 116 TYR A CA 1
ATOM 968 C C . TYR A 1 116 ? 2.408 -22.240 -4.544 1.00 37.09 116 TYR A C 1
ATOM 970 O O . TYR A 1 116 ? 2.106 -22.593 -3.383 1.00 37.09 116 TYR A O 1
#

Secondary structure (DSSP, 8-state):
-HHHHHHHHT--EEEEEEE-GGGTTS-S--EEEEEEEEGGGHHHHGGGT-B----TTS-GGGSPPTTEEEEEPPHHHHHHHHHHHHHHEEEEEEETTEEEEEESS--HHHHHHTT-

Radius of gyration: 14.11 Å; Cα contacts (8 Å, |Δi|>4): 167; chains: 1; bounding box: 38×35×36 Å

Foldseek 3Di:
DVPVVCVVVPFWKKKWWFDDPVCVVPPDDDIWIKIKGFPVCCVVCVVVVWDQQADPVDDPVRGDDPRMIMDTDDPVRVVVCVVCPVPFWDFPDDDPGTTMITGPVHDPVVVVVVVD

pLDDT: mean 77.98, std 17.19, range [34.03, 95.56]

Mean predicted aligned error: 7.69 Å

Sequence (116 aa):
MIIKKLIREGFCFAVMQSWSSLKLAKGYTNQEWELIGLKIDFKALKKEGFEVRSDHSLRPIERNPEGIISREMSFEEIREFKELKEEYFIKAKEIEDGAIWELKDKSLKKLYNENY

Solvent-accessible surface area (backbone atoms only — not comparable to full-atom values): 6752 Å² total; per-residue (Å²): 116,64,68,65,49,39,55,73,74,64,58,55,38,33,42,37,36,36,56,49,79,86,42,72,85,52,92,67,95,62,73,47,46,29,43,36,36,46,44,91,49,36,84,64,41,40,80,73,60,39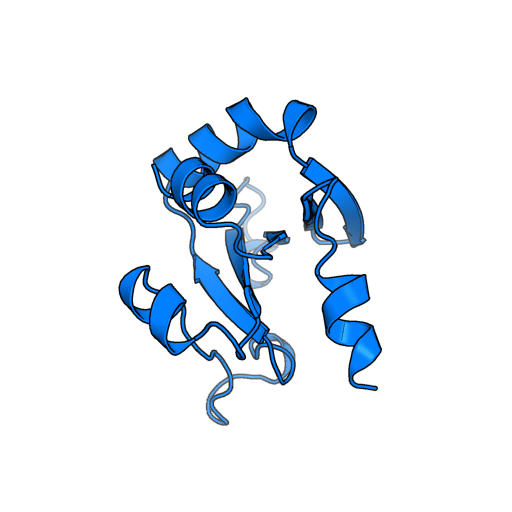,39,74,45,63,57,85,89,47,57,78,90,68,35,46,59,86,66,38,25,36,31,80,54,52,74,67,49,51,50,52,45,65,75,41,33,84,79,50,40,39,83,73,45,80,50,100,58,38,37,34,30,25,32,70,91,37,50,49,69,61,68,58,54,78,76,111